Protein AF-A0A965F1N7-F1 (afdb_monomer)

Sequence (121 aa):
MATVATETVSAESQTEEAAPAVEAPTARLIAAVRRRSEPRAPLPPDDSAPDGDELRRRREIVAVSQRDLAAASGLSRGLVAEVERGRRRHVLTRARIAETLDSLAAKKGVSLAIEAPAVAV

pLDDT: mean 78.73, std 20.83, range [39.66, 98.56]

Secondary structure (DSSP, 8-state):
-----------------PPP-----------------PPPPPPPPGGGS--HHHHHHHHHHTT--HHHHHHHHT--HHHHHHHHTTS---HHHHHHHHHHHHHHHHHHT-----PPP----

Mean predicted aligned error: 15.47 Å

Structure (mmCIF, N/CA/C/O backbone):
data_AF-A0A965F1N7-F1
#
_entry.id   AF-A0A965F1N7-F1
#
loop_
_atom_site.group_PDB
_atom_site.id
_atom_site.type_symbol
_atom_site.label_atom_id
_atom_site.label_alt_id
_atom_site.label_comp_id
_atom_site.label_asym_id
_atom_site.label_entity_id
_atom_site.label_seq_id
_atom_site.pdbx_PDB_ins_code
_atom_site.Cartn_x
_atom_site.Cartn_y
_atom_site.Cartn_z
_atom_site.occupancy
_atom_site.B_iso_or_equiv
_atom_site.auth_seq_id
_atom_site.auth_comp_id
_atom_site.auth_asym_id
_atom_site.auth_atom_id
_atom_site.pdbx_PDB_model_num
ATOM 1 N N . MET A 1 1 ? -19.431 83.068 79.912 1.00 40.38 1 MET A N 1
ATOM 2 C CA . MET A 1 1 ? -18.668 82.498 81.045 1.00 40.38 1 MET A CA 1
ATOM 3 C C . MET A 1 1 ? -18.920 80.998 81.092 1.00 40.38 1 MET A C 1
ATOM 5 O O . MET A 1 1 ? -20.040 80.613 80.790 1.00 40.38 1 MET A O 1
ATOM 9 N N . ALA A 1 2 ? -17.891 80.240 81.496 1.00 44.47 2 ALA A N 1
ATOM 10 C CA . ALA A 1 2 ? -17.777 78.778 81.666 1.00 44.47 2 ALA A CA 1
ATOM 11 C C . ALA A 1 2 ? -17.612 77.967 80.356 1.00 44.47 2 ALA A C 1
ATOM 13 O O . ALA A 1 2 ? -18.538 77.935 79.559 1.00 44.47 2 ALA A O 1
ATOM 14 N N . THR A 1 3 ? -16.417 77.520 79.926 1.00 42.56 3 THR A N 1
ATOM 15 C CA . THR A 1 3 ? -15.405 76.545 80.445 1.00 42.56 3 THR A CA 1
ATOM 16 C C . THR A 1 3 ? -15.811 75.072 80.361 1.00 42.56 3 THR A C 1
ATOM 18 O O . THR A 1 3 ? -16.985 74.774 80.544 1.00 42.56 3 THR A O 1
ATOM 21 N N . VAL A 1 4 ? -14.777 74.212 80.203 1.00 49.22 4 VAL A N 1
ATOM 22 C CA . VAL A 1 4 ? -14.704 72.722 80.139 1.00 49.22 4 VAL A CA 1
ATOM 23 C C . VAL A 1 4 ? -14.544 72.247 78.668 1.00 49.22 4 VAL A C 1
ATOM 25 O O . VAL A 1 4 ? -15.508 72.316 77.921 1.00 49.22 4 VAL A O 1
ATOM 28 N N . ALA A 1 5 ? -13.366 71.953 78.070 1.00 44.19 5 ALA A N 1
ATOM 29 C CA . ALA A 1 5 ? -12.193 71.112 78.429 1.00 44.19 5 ALA A CA 1
ATOM 30 C C . ALA A 1 5 ? -12.641 69.698 78.833 1.00 44.19 5 ALA A C 1
ATOM 32 O O . ALA A 1 5 ? -13.318 69.583 79.832 1.00 44.19 5 ALA A O 1
ATOM 33 N N . THR A 1 6 ? -12.402 68.580 78.158 1.00 44.19 6 THR A N 1
ATOM 34 C CA . THR A 1 6 ? -11.287 67.995 77.390 1.00 44.19 6 THR A CA 1
ATOM 35 C C . THR A 1 6 ? -11.924 66.876 76.520 1.00 44.19 6 THR A C 1
ATOM 37 O O . THR A 1 6 ? -13.089 66.555 76.718 1.00 44.19 6 THR A O 1
ATOM 40 N N . GLU A 1 7 ? -11.316 66.268 75.502 1.00 43.72 7 GLU A N 1
ATOM 41 C CA . GLU A 1 7 ? -10.197 65.326 75.597 1.00 43.72 7 GLU A CA 1
ATOM 42 C C . GLU A 1 7 ? -9.909 64.739 74.190 1.00 43.72 7 GLU A C 1
ATOM 44 O O . GLU A 1 7 ? -10.832 64.613 73.390 1.00 43.72 7 GLU A O 1
ATOM 49 N N . THR A 1 8 ? -8.623 64.450 73.938 1.00 48.03 8 THR A N 1
ATOM 50 C CA . THR A 1 8 ? -8.032 63.269 73.249 1.00 48.03 8 THR A CA 1
ATOM 51 C C . THR A 1 8 ? -8.677 62.769 71.936 1.00 48.03 8 THR A C 1
ATOM 53 O O . THR A 1 8 ? -9.863 62.508 71.834 1.00 48.03 8 THR A O 1
ATOM 56 N N . VAL A 1 9 ? -7.932 62.572 70.843 1.00 48.53 9 VAL A N 1
ATOM 57 C CA . VAL A 1 9 ? -6.995 61.450 70.645 1.00 48.53 9 VAL A CA 1
ATOM 58 C C . VAL A 1 9 ? -6.143 61.689 69.382 1.00 48.53 9 VAL A C 1
ATOM 60 O O . VAL A 1 9 ? -6.623 62.206 68.375 1.00 48.53 9 VAL A O 1
ATOM 63 N N . SER A 1 10 ? -4.876 61.275 69.462 1.00 47.59 10 SER A N 1
ATOM 64 C CA . SER A 1 10 ? -3.916 61.085 68.371 1.00 47.59 10 SER A CA 1
ATOM 65 C C . SER A 1 10 ? -4.453 60.250 67.203 1.00 47.59 10 SER A C 1
ATOM 67 O O . SER A 1 10 ? -4.931 59.146 67.423 1.00 47.59 10 SER A O 1
ATOM 69 N N . ALA A 1 11 ? -4.241 60.704 65.969 1.00 49.19 11 ALA A N 1
ATOM 70 C CA . ALA A 1 11 ? -4.160 59.838 64.789 1.00 49.19 11 ALA A CA 1
ATOM 71 C C . ALA A 1 11 ? -3.354 60.588 63.711 1.00 49.19 11 ALA A C 1
ATOM 73 O O . ALA A 1 11 ? -3.766 61.642 63.243 1.00 49.19 11 ALA A O 1
ATOM 74 N N . GLU A 1 12 ? -2.066 60.291 63.563 1.00 43.94 12 GLU A N 1
ATOM 75 C CA . GLU A 1 12 ? -1.517 59.277 62.647 1.00 43.94 12 GLU A CA 1
ATOM 76 C C . GLU A 1 12 ? -1.074 59.898 61.310 1.00 43.94 12 GLU A C 1
ATOM 78 O O . GLU A 1 12 ? -1.851 60.232 60.421 1.00 43.94 12 GLU A O 1
ATOM 83 N N . SER A 1 13 ? 0.246 60.086 61.252 1.00 43.59 13 SER A N 1
ATOM 84 C CA . SER A 1 13 ? 1.133 59.891 60.105 1.00 43.59 13 SER A CA 1
ATOM 85 C C . SE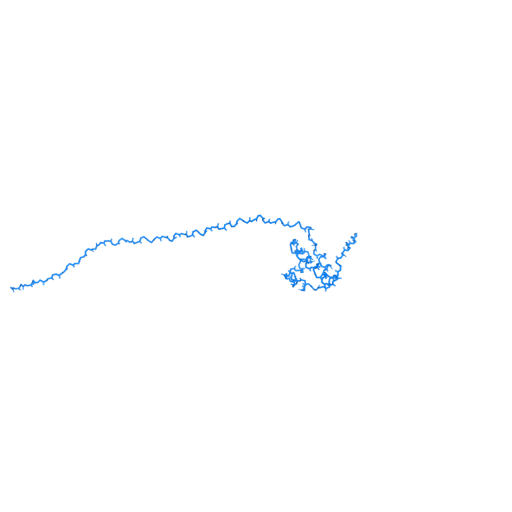R A 1 13 ? 0.475 59.361 58.829 1.00 43.59 13 SER A C 1
ATOM 87 O O . SER A 1 13 ? 0.193 58.172 58.714 1.00 43.59 13 SER A O 1
ATOM 89 N N . GLN A 1 14 ? 0.374 60.224 57.819 1.00 47.62 14 GLN A N 1
ATOM 90 C CA . GLN A 1 14 ? 0.306 59.790 56.428 1.00 47.62 14 GLN A CA 1
ATOM 91 C C . GLN A 1 14 ? 1.740 59.660 55.922 1.00 47.62 14 GLN A C 1
ATOM 93 O O . GLN A 1 14 ? 2.368 60.622 55.484 1.00 47.62 14 GLN A O 1
ATOM 98 N N . THR A 1 15 ? 2.288 58.460 56.087 1.00 50.88 15 THR A N 1
ATOM 99 C CA . THR A 1 15 ? 3.449 58.013 55.327 1.00 50.88 15 THR A CA 1
ATOM 100 C C . THR A 1 15 ? 2.962 57.741 53.913 1.00 50.88 15 THR A C 1
ATOM 102 O O . THR A 1 15 ? 2.053 56.942 53.711 1.00 50.88 15 THR A O 1
ATOM 105 N N . GLU A 1 16 ? 3.538 58.462 52.961 1.00 49.94 16 GLU A N 1
ATOM 106 C CA . GLU A 1 16 ? 3.309 58.316 51.531 1.00 49.94 16 GLU A CA 1
ATOM 107 C C . GLU A 1 16 ? 3.556 56.855 51.122 1.00 49.94 16 GLU A C 1
ATOM 109 O O . GLU A 1 16 ? 4.684 56.358 51.128 1.00 49.94 16 GLU A O 1
ATOM 114 N N . GLU A 1 17 ? 2.457 56.147 50.868 1.00 50.97 17 GLU A N 1
ATOM 115 C CA . GLU A 1 17 ? 2.409 54.750 50.460 1.00 50.97 17 GLU A CA 1
ATOM 116 C C . GLU A 1 17 ? 3.000 54.637 49.053 1.00 50.97 17 GLU A C 1
ATOM 118 O O . GLU A 1 17 ? 2.368 54.943 48.040 1.00 50.97 17 GLU A O 1
ATOM 123 N N . ALA A 1 18 ? 4.275 54.253 49.014 1.00 52.69 18 ALA A N 1
ATOM 124 C CA . ALA A 1 18 ? 5.005 53.933 47.805 1.00 52.69 18 ALA A CA 1
ATOM 125 C C . ALA A 1 18 ? 4.241 52.877 46.992 1.00 52.69 18 ALA A C 1
ATOM 127 O O . ALA A 1 18 ? 4.016 51.756 47.448 1.00 52.69 18 ALA A O 1
ATOM 128 N N . ALA A 1 19 ? 3.873 53.247 45.767 1.00 60.25 19 ALA A N 1
ATOM 129 C CA . ALA A 1 19 ? 3.290 52.353 44.780 1.00 60.25 19 ALA A CA 1
ATOM 130 C C . ALA A 1 19 ? 4.125 51.063 44.648 1.00 60.25 19 ALA A C 1
ATOM 132 O O . ALA A 1 19 ? 5.333 51.155 44.396 1.00 60.25 19 ALA A O 1
ATOM 133 N N . PRO A 1 20 ? 3.536 49.856 44.755 1.00 58.59 20 PRO A N 1
ATOM 134 C CA . PRO A 1 20 ? 4.275 48.654 44.428 1.00 58.59 20 PRO A CA 1
ATOM 135 C C . PRO A 1 20 ? 4.474 48.616 42.913 1.00 58.59 20 PRO A C 1
ATOM 137 O O . PRO A 1 20 ? 3.522 48.552 42.131 1.00 58.59 20 PRO A O 1
ATOM 140 N N . ALA A 1 21 ? 5.740 48.672 42.504 1.00 59.66 21 ALA A N 1
ATOM 141 C CA . ALA A 1 21 ? 6.161 48.329 41.161 1.00 59.66 21 ALA A CA 1
ATOM 142 C C . ALA A 1 21 ? 5.597 46.943 40.827 1.00 59.66 21 ALA A C 1
ATOM 144 O O . ALA A 1 21 ? 5.944 45.946 41.458 1.00 59.66 21 ALA A O 1
ATOM 145 N N . VAL A 1 22 ? 4.693 46.890 39.852 1.00 62.94 22 VAL A N 1
ATOM 146 C CA . VAL A 1 22 ? 4.207 45.635 39.290 1.00 62.94 22 VAL A CA 1
ATOM 147 C C . VAL A 1 22 ? 5.397 44.995 38.580 1.00 62.94 22 VAL A C 1
ATOM 149 O O . VAL A 1 22 ? 5.728 45.359 37.451 1.00 62.94 22 VAL A O 1
ATOM 152 N N . GLU A 1 23 ? 6.096 44.096 39.274 1.00 58.66 23 GLU A N 1
ATOM 153 C CA . GLU A 1 23 ? 7.165 43.297 38.688 1.00 58.66 23 GLU A CA 1
ATOM 154 C C . GLU A 1 23 ? 6.589 42.508 37.509 1.00 58.66 23 GLU A C 1
ATOM 156 O O . GLU A 1 23 ? 5.673 41.693 37.650 1.00 58.66 23 GLU A O 1
ATOM 161 N N . ALA A 1 24 ? 7.107 42.794 36.315 1.00 63.75 24 ALA A N 1
ATOM 162 C CA . ALA A 1 24 ? 6.736 42.091 35.102 1.00 63.75 24 ALA A CA 1
ATOM 163 C C . ALA A 1 24 ? 6.962 40.578 35.287 1.00 63.75 24 ALA A C 1
ATOM 165 O O . ALA A 1 24 ? 7.998 40.184 35.832 1.00 63.75 24 ALA A O 1
ATOM 166 N N . PRO A 1 25 ? 6.047 39.710 34.813 1.00 62.47 25 PRO A N 1
ATOM 167 C CA . PRO A 1 25 ? 6.238 38.273 34.910 1.00 62.47 25 PRO A CA 1
ATOM 168 C C . PRO A 1 25 ? 7.494 37.899 34.123 1.00 62.47 25 PRO A C 1
ATOM 170 O O . PRO A 1 25 ? 7.528 37.968 32.893 1.00 62.47 25 PRO A O 1
ATOM 173 N N . THR A 1 26 ? 8.546 37.524 34.848 1.00 66.56 26 THR A N 1
ATOM 174 C CA . THR A 1 26 ? 9.788 37.013 34.277 1.00 66.56 26 THR A CA 1
ATOM 175 C C . THR A 1 26 ? 9.434 35.807 33.423 1.00 66.56 26 THR A C 1
ATOM 177 O O . THR A 1 26 ? 8.941 34.789 33.914 1.00 66.56 26 THR A O 1
ATOM 180 N N . ALA A 1 27 ? 9.623 35.951 32.110 1.00 64.62 27 ALA A N 1
ATOM 181 C CA . ALA A 1 27 ? 9.363 34.899 31.148 1.00 64.62 27 ALA A CA 1
ATOM 182 C C . ALA A 1 27 ? 10.090 33.629 31.604 1.00 64.62 27 ALA A C 1
ATOM 184 O O . ALA A 1 27 ? 11.321 33.565 31.601 1.00 64.62 27 ALA A O 1
ATOM 185 N N . ARG A 1 28 ? 9.326 32.613 32.020 1.00 64.25 28 ARG A N 1
ATOM 186 C CA . ARG A 1 28 ? 9.868 31.281 32.278 1.00 64.25 28 ARG A CA 1
ATOM 187 C C . ARG A 1 28 ? 10.403 30.764 30.951 1.00 64.25 28 ARG A C 1
ATOM 189 O O . ARG A 1 28 ? 9.639 30.305 30.105 1.00 64.25 28 ARG A O 1
ATOM 196 N N . LEU A 1 29 ? 11.716 30.860 30.765 1.00 63.38 29 LEU A N 1
ATOM 197 C CA . LEU A 1 29 ? 12.423 30.159 29.706 1.00 63.38 29 LEU A CA 1
ATOM 198 C C . LEU A 1 29 ? 12.171 28.668 29.923 1.00 63.38 29 LEU A C 1
ATOM 200 O O . LEU A 1 29 ? 12.777 28.035 30.786 1.00 63.38 29 LEU A O 1
ATOM 204 N N . ILE A 1 30 ? 11.240 28.107 29.152 1.00 66.12 30 ILE A N 1
ATOM 205 C CA . ILE A 1 30 ? 11.138 26.663 28.995 1.00 66.12 30 ILE A CA 1
ATOM 206 C C . ILE A 1 30 ? 12.463 26.285 28.347 1.00 66.12 30 ILE A C 1
ATOM 208 O O . ILE A 1 30 ? 12.683 26.603 27.177 1.00 66.12 30 ILE A O 1
ATOM 212 N N . ALA A 1 31 ? 13.388 25.724 29.131 1.00 63.88 31 ALA A N 1
ATOM 213 C CA . ALA A 1 31 ? 14.669 25.268 28.625 1.00 63.88 31 ALA A CA 1
ATOM 214 C C . ALA A 1 31 ? 14.370 24.406 27.401 1.00 63.88 31 ALA A C 1
ATOM 216 O O . ALA A 1 31 ? 13.720 23.365 27.517 1.00 63.88 31 ALA A O 1
ATOM 217 N N . ALA A 1 32 ? 14.747 24.896 26.218 1.00 65.00 32 ALA A N 1
ATOM 218 C CA . ALA A 1 32 ? 14.530 24.171 24.988 1.00 65.00 32 ALA A CA 1
ATOM 219 C C . ALA A 1 32 ? 15.362 22.901 25.110 1.00 65.00 32 ALA A C 1
ATOM 221 O O . ALA A 1 32 ? 16.567 22.914 24.855 1.00 65.00 32 ALA A O 1
ATOM 222 N N . VAL A 1 33 ? 14.722 21.808 25.526 1.00 63.53 33 VAL A N 1
ATOM 223 C CA . VAL A 1 33 ? 15.246 20.461 25.371 1.00 63.53 33 VAL A CA 1
ATOM 224 C C . VAL A 1 33 ? 15.290 20.248 23.865 1.00 63.53 33 VAL A C 1
ATOM 226 O O . VAL A 1 33 ? 14.409 19.639 23.263 1.00 63.53 33 VAL A O 1
ATOM 229 N N . ARG A 1 34 ? 16.322 20.804 23.224 1.00 65.44 34 ARG A N 1
ATOM 230 C CA . ARG A 1 34 ? 16.799 20.344 21.936 1.00 65.44 34 ARG A CA 1
ATOM 231 C C . ARG A 1 34 ? 17.307 18.946 22.236 1.00 65.44 34 ARG A C 1
ATOM 233 O O . ARG A 1 34 ? 18.495 18.763 22.489 1.00 65.44 34 ARG A O 1
ATOM 240 N N . ARG A 1 35 ? 16.393 17.963 22.290 1.00 64.94 35 ARG A N 1
ATOM 241 C CA . ARG A 1 35 ? 16.781 16.566 22.116 1.00 64.94 35 ARG A CA 1
ATOM 242 C C . ARG A 1 35 ? 17.667 16.619 20.889 1.00 64.94 35 ARG A C 1
ATOM 244 O O . ARG A 1 35 ? 17.218 17.091 19.846 1.00 64.94 35 ARG A O 1
ATOM 251 N N . ARG A 1 36 ? 18.945 16.292 21.053 1.00 60.28 36 ARG A N 1
ATOM 252 C CA . ARG A 1 36 ? 19.834 16.100 19.921 1.00 60.28 36 ARG A CA 1
ATOM 253 C C . ARG A 1 36 ? 19.134 15.026 19.105 1.00 60.28 36 ARG A C 1
ATOM 255 O O . ARG A 1 36 ? 19.113 13.875 19.526 1.00 60.28 36 ARG A O 1
ATOM 262 N N . SER A 1 37 ? 18.434 15.431 18.050 1.00 63.38 37 SER A N 1
ATOM 263 C CA . SER A 1 37 ? 17.873 14.501 17.093 1.00 63.38 37 SER A CA 1
ATOM 264 C C . SER A 1 37 ? 19.077 13.704 16.641 1.00 63.38 37 SER A C 1
ATOM 266 O O . SER A 1 37 ? 20.013 14.292 16.092 1.00 63.38 37 SER A O 1
ATOM 268 N N . GLU A 1 38 ? 19.126 12.413 16.950 1.00 65.44 38 GLU A N 1
ATOM 269 C CA . GLU A 1 38 ? 20.072 11.553 16.256 1.00 65.44 38 GLU A CA 1
ATOM 270 C C . GLU A 1 38 ? 19.948 11.854 14.756 1.00 65.44 38 GLU A C 1
ATOM 272 O O . GLU A 1 38 ? 18.832 12.142 14.289 1.00 65.44 38 GLU A O 1
ATOM 277 N N . PRO A 1 39 ? 21.063 11.893 14.008 1.00 74.06 39 PRO A N 1
ATOM 278 C CA . PRO A 1 39 ? 20.989 12.129 12.578 1.00 74.06 39 PRO A CA 1
ATOM 279 C C . PRO A 1 39 ? 20.009 11.111 12.000 1.00 74.06 39 PRO A C 1
ATOM 281 O O . PRO A 1 39 ? 20.200 9.904 12.142 1.00 74.06 39 PRO A O 1
ATOM 284 N N . ARG A 1 40 ? 18.907 11.612 11.428 1.00 72.69 40 ARG A N 1
ATOM 285 C CA . ARG A 1 40 ? 17.861 10.772 10.848 1.00 72.69 40 ARG A CA 1
ATOM 286 C C . ARG A 1 40 ? 18.547 9.816 9.884 1.00 72.69 40 ARG A C 1
ATOM 288 O O . ARG A 1 40 ? 19.253 10.284 8.991 1.00 72.69 40 ARG A O 1
ATOM 295 N N . ALA A 1 41 ? 18.355 8.513 10.092 1.00 76.94 41 ALA A N 1
ATOM 296 C CA . ALA A 1 41 ? 18.930 7.506 9.215 1.00 76.94 41 ALA A CA 1
ATOM 297 C C . ALA A 1 41 ? 18.649 7.889 7.748 1.00 76.94 41 ALA A C 1
ATOM 299 O O . ALA A 1 41 ? 17.528 8.334 7.453 1.00 76.94 41 ALA A O 1
ATOM 300 N N . PRO A 1 42 ? 19.644 7.771 6.850 1.00 81.69 42 PRO A N 1
ATOM 301 C CA . PRO A 1 42 ? 19.447 8.058 5.439 1.00 81.69 42 PRO A CA 1
ATOM 302 C C . PRO A 1 42 ? 18.250 7.269 4.913 1.00 81.69 42 PRO A C 1
ATOM 304 O O . PRO A 1 42 ? 18.066 6.100 5.258 1.00 81.69 42 PRO A O 1
ATOM 307 N N . LEU A 1 43 ? 17.416 7.915 4.098 1.00 79.25 43 LEU A N 1
ATOM 308 C CA . LEU A 1 43 ? 16.359 7.194 3.402 1.00 79.25 43 LEU A CA 1
ATOM 309 C C . LEU A 1 43 ? 17.008 6.155 2.473 1.00 79.25 43 LEU A C 1
ATOM 311 O O . LEU A 1 43 ? 18.063 6.441 1.898 1.00 79.25 43 LEU A O 1
ATOM 315 N N . PRO A 1 44 ? 16.404 4.965 2.322 1.00 80.88 44 PRO A N 1
ATOM 316 C CA . PRO A 1 44 ? 16.878 4.009 1.335 1.00 80.88 44 PRO A CA 1
ATOM 317 C C . PRO A 1 44 ? 16.822 4.646 -0.062 1.00 80.88 44 PRO A C 1
ATOM 319 O O . PRO A 1 44 ? 15.956 5.495 -0.301 1.00 80.88 44 PRO A O 1
ATOM 322 N N . PRO A 1 45 ? 17.718 4.258 -0.986 1.00 83.62 45 PRO A N 1
ATOM 323 C CA . PRO A 1 45 ? 17.669 4.764 -2.351 1.00 83.62 45 PRO A CA 1
ATOM 324 C C . PRO A 1 45 ? 16.325 4.428 -3.000 1.00 83.62 45 PRO A C 1
ATOM 326 O O . PRO A 1 45 ? 15.729 3.394 -2.689 1.00 83.62 45 PRO A O 1
ATOM 329 N N . ASP A 1 46 ? 15.848 5.280 -3.908 1.00 79.25 46 ASP A N 1
ATOM 330 C CA . ASP A 1 46 ? 14.520 5.140 -4.522 1.00 79.25 46 ASP A CA 1
ATOM 331 C C . ASP A 1 46 ? 14.309 3.789 -5.229 1.00 79.25 46 ASP A C 1
ATOM 333 O O . ASP A 1 46 ? 13.183 3.282 -5.257 1.00 79.25 46 ASP A O 1
ATOM 337 N N . ASP A 1 47 ? 15.382 3.167 -5.712 1.00 82.38 47 ASP A N 1
ATOM 338 C CA . ASP A 1 47 ? 15.361 1.877 -6.412 1.00 82.38 47 ASP A CA 1
ATOM 339 C C . ASP A 1 47 ? 15.301 0.667 -5.460 1.00 82.38 47 ASP A C 1
ATOM 341 O O . ASP A 1 47 ? 15.161 -0.471 -5.896 1.00 82.38 47 ASP A O 1
ATOM 345 N N . SER A 1 48 ? 15.368 0.893 -4.143 1.00 87.06 48 SER A N 1
ATOM 346 C CA . SER A 1 48 ? 15.298 -0.181 -3.132 1.00 87.06 48 SER A CA 1
ATOM 347 C C . SER A 1 48 ? 13.916 -0.815 -3.024 1.00 87.06 48 SER A C 1
ATOM 349 O O . SER A 1 48 ? 13.764 -1.874 -2.419 1.00 87.06 48 SER A O 1
ATOM 351 N N . ALA A 1 49 ? 12.890 -0.127 -3.522 1.00 90.69 49 ALA A N 1
ATOM 352 C CA . ALA A 1 49 ? 11.516 -0.587 -3.473 1.00 90.69 49 ALA A CA 1
ATOM 353 C C . ALA A 1 49 ? 11.002 -0.841 -4.896 1.00 90.69 49 ALA A C 1
ATOM 355 O O . ALA A 1 49 ? 11.288 -0.028 -5.782 1.00 90.69 49 ALA A O 1
ATOM 356 N N . PRO A 1 50 ? 10.179 -1.885 -5.107 1.00 94.00 50 PRO A N 1
ATOM 357 C CA . PRO A 1 50 ? 9.532 -2.123 -6.393 1.00 94.00 50 PRO A CA 1
ATOM 358 C C . PRO A 1 50 ? 8.716 -0.907 -6.843 1.00 94.00 50 PRO A C 1
ATOM 360 O O . PRO A 1 50 ? 8.262 -0.096 -6.022 1.00 94.00 50 PRO A O 1
ATOM 363 N N . ASP A 1 51 ? 8.530 -0.753 -8.148 1.00 95.62 51 ASP A N 1
ATOM 364 C CA . ASP A 1 51 ? 7.664 0.289 -8.690 1.00 95.62 51 ASP A CA 1
ATOM 365 C C . ASP A 1 51 ? 6.170 -0.034 -8.486 1.00 95.62 51 ASP A C 1
ATOM 367 O O . ASP A 1 51 ? 5.782 -1.093 -7.989 1.00 95.62 51 ASP A O 1
ATOM 371 N N . GLY A 1 52 ? 5.304 0.924 -8.823 1.00 96.69 52 GLY A N 1
ATOM 372 C CA . GLY A 1 52 ? 3.859 0.768 -8.647 1.00 96.69 52 GLY A CA 1
ATOM 373 C C . GLY A 1 52 ? 3.263 -0.390 -9.450 1.00 96.69 52 GLY A C 1
ATOM 374 O O . GLY A 1 52 ? 2.406 -1.114 -8.935 1.00 96.69 52 GLY A O 1
ATOM 375 N N . ASP A 1 53 ? 3.735 -0.586 -10.681 1.00 97.00 53 ASP A N 1
ATOM 376 C CA . ASP A 1 53 ? 3.217 -1.612 -11.585 1.00 97.00 53 ASP A CA 1
ATOM 377 C C . ASP A 1 53 ? 3.600 -3.013 -11.105 1.00 97.00 53 ASP A C 1
ATOM 379 O O . ASP A 1 53 ? 2.781 -3.935 -11.128 1.00 97.00 53 ASP A O 1
ATOM 383 N N . GLU A 1 54 ? 4.820 -3.181 -10.602 1.00 96.25 54 GLU A N 1
ATOM 384 C CA . GLU A 1 54 ? 5.263 -4.427 -10.000 1.00 96.25 54 GLU A CA 1
ATOM 385 C C . GLU A 1 54 ? 4.492 -4.746 -8.717 1.00 96.25 54 GLU A C 1
ATOM 387 O O . GLU A 1 54 ? 4.018 -5.873 -8.556 1.00 96.25 54 GLU A O 1
ATOM 392 N N . LEU A 1 55 ? 4.285 -3.763 -7.832 1.00 97.31 55 LEU A N 1
ATOM 393 C CA . LEU A 1 55 ? 3.469 -3.952 -6.625 1.00 97.31 55 LEU A CA 1
ATOM 394 C C . LEU A 1 55 ? 2.040 -4.385 -6.969 1.00 97.31 55 LEU A C 1
ATOM 396 O O . LEU A 1 55 ? 1.487 -5.272 -6.313 1.00 97.31 55 LEU A O 1
ATOM 400 N N . ARG A 1 56 ? 1.457 -3.810 -8.028 1.00 98.12 56 ARG A N 1
ATOM 401 C CA . ARG A 1 56 ? 0.144 -4.220 -8.532 1.00 98.12 56 ARG A CA 1
ATOM 402 C C . ARG A 1 56 ? 0.154 -5.674 -9.010 1.00 98.12 56 ARG A C 1
ATOM 404 O O . ARG A 1 56 ? -0.733 -6.430 -8.613 1.00 98.12 56 ARG A O 1
ATOM 411 N N . ARG A 1 57 ? 1.149 -6.082 -9.808 1.00 97.19 57 ARG A N 1
ATOM 412 C CA . ARG A 1 57 ? 1.290 -7.476 -10.276 1.00 97.19 57 ARG A CA 1
ATOM 413 C 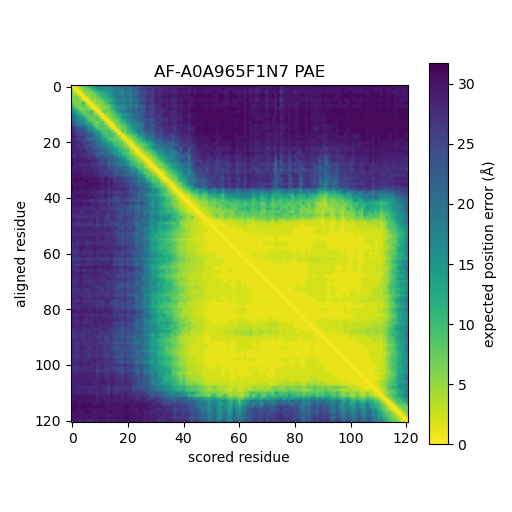C . ARG A 1 57 ? 1.419 -8.451 -9.105 1.00 97.19 57 ARG A C 1
ATOM 415 O O . ARG A 1 57 ? 0.679 -9.429 -9.046 1.00 97.19 57 ARG A O 1
ATOM 422 N N . ARG A 1 58 ? 2.281 -8.152 -8.125 1.00 97.12 58 ARG A N 1
ATOM 423 C CA . ARG A 1 58 ? 2.418 -8.950 -6.889 1.00 97.12 58 ARG A CA 1
ATOM 424 C C . ARG A 1 58 ? 1.083 -9.085 -6.157 1.00 97.12 58 ARG A C 1
ATOM 426 O O . ARG A 1 58 ? 0.706 -10.185 -5.765 1.00 97.12 58 ARG A O 1
ATOM 433 N N . ARG A 1 59 ? 0.333 -7.987 -6.003 1.00 97.69 59 ARG A N 1
ATOM 434 C CA . ARG A 1 59 ? -0.997 -8.003 -5.369 1.00 97.69 59 ARG A CA 1
ATOM 435 C C . ARG A 1 59 ? -1.972 -8.927 -6.099 1.00 97.69 59 ARG A C 1
ATOM 437 O O . ARG A 1 59 ? -2.723 -9.656 -5.449 1.00 97.69 59 ARG A O 1
ATOM 444 N N . GLU A 1 60 ? -1.983 -8.867 -7.426 1.00 97.00 60 GLU A N 1
ATOM 445 C CA . GLU A 1 60 ? -2.848 -9.691 -8.271 1.00 97.00 60 GLU A CA 1
ATOM 446 C C . GLU A 1 60 ? -2.482 -11.180 -8.159 1.00 97.00 60 GLU A C 1
ATOM 448 O O . GLU A 1 60 ? -3.382 -11.993 -7.961 1.00 97.00 60 GLU A O 1
ATOM 453 N N . ILE A 1 61 ? -1.188 -11.523 -8.132 1.00 96.38 61 ILE A N 1
ATOM 454 C CA . ILE A 1 61 ? -0.692 -12.892 -7.882 1.00 96.38 61 ILE A CA 1
ATOM 455 C C . ILE A 1 61 ? -1.126 -13.406 -6.499 1.00 96.38 61 ILE A C 1
ATOM 457 O O . ILE A 1 61 ? -1.597 -14.532 -6.365 1.00 96.38 61 ILE A O 1
ATOM 461 N N . VAL A 1 62 ? -1.026 -12.569 -5.461 1.00 96.56 62 VAL A N 1
ATOM 462 C CA . VAL A 1 62 ? -1.456 -12.912 -4.088 1.00 96.56 62 VAL A CA 1
ATOM 463 C C . VAL A 1 62 ? -2.989 -12.955 -3.960 1.00 96.56 62 VAL A C 1
ATOM 465 O O . VAL A 1 62 ? -3.523 -13.386 -2.930 1.00 96.56 62 VAL A O 1
ATOM 468 N N . ALA A 1 63 ? -3.717 -12.527 -4.997 1.00 97.31 63 ALA A N 1
ATOM 469 C CA . ALA A 1 63 ? -5.173 -12.486 -5.056 1.00 97.31 63 ALA A CA 1
ATOM 470 C C . ALA A 1 63 ? -5.788 -11.775 -3.835 1.00 97.31 63 ALA A C 1
ATOM 472 O O . ALA A 1 63 ? -6.608 -12.334 -3.102 1.00 97.31 63 ALA A O 1
ATOM 473 N N . VAL A 1 64 ? -5.340 -10.544 -3.565 1.00 97.75 64 VAL A N 1
ATOM 474 C CA . VAL A 1 64 ? -5.920 -9.668 -2.528 1.00 97.75 64 VAL A CA 1
ATOM 475 C C . VAL A 1 64 ? -6.421 -8.366 -3.137 1.00 97.75 64 VAL A C 1
ATOM 477 O O . VAL A 1 64 ? -5.854 -7.845 -4.102 1.00 97.75 64 VAL A O 1
ATOM 480 N N . SER A 1 65 ? -7.498 -7.810 -2.585 1.00 98.38 65 SER A N 1
ATOM 481 C CA . SER A 1 65 ? -7.998 -6.517 -3.051 1.00 98.38 65 SER A CA 1
ATOM 482 C C . SER A 1 65 ? -7.093 -5.375 -2.571 1.00 98.38 65 SER A C 1
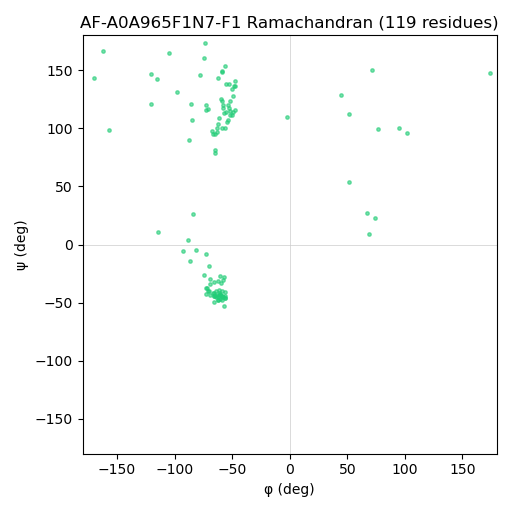ATOM 484 O O . SER A 1 65 ? -6.367 -5.502 -1.584 1.00 98.38 65 SER A O 1
ATOM 486 N N . GLN A 1 66 ? -7.165 -4.209 -3.224 1.00 98.56 66 GLN A N 1
ATOM 487 C CA . GLN A 1 66 ? -6.496 -2.996 -2.724 1.00 98.56 66 GLN A CA 1
ATOM 488 C C . GLN A 1 66 ? -6.959 -2.623 -1.307 1.00 98.56 66 GLN A C 1
ATOM 490 O O . GLN A 1 66 ? -6.198 -2.030 -0.550 1.00 98.56 66 GLN A O 1
ATOM 495 N N . ARG A 1 67 ? -8.214 -2.938 -0.954 1.00 98.50 67 ARG A N 1
ATOM 496 C CA . ARG A 1 67 ? -8.778 -2.658 0.370 1.00 98.50 67 ARG A CA 1
ATOM 497 C C . ARG A 1 67 ? -8.136 -3.543 1.437 1.00 98.50 67 ARG A C 1
ATOM 499 O O . ARG A 1 67 ? -7.775 -3.028 2.488 1.00 98.50 67 ARG A O 1
ATOM 506 N N . ASP A 1 68 ? -7.952 -4.827 1.148 1.00 98.25 68 ASP A N 1
ATOM 507 C CA . ASP A 1 68 ? -7.352 -5.774 2.095 1.00 98.25 68 ASP A CA 1
ATOM 508 C C . ASP A 1 68 ? -5.859 -5.499 2.272 1.00 98.25 68 ASP A C 1
ATOM 510 O O . ASP A 1 68 ? -5.357 -5.493 3.393 1.00 98.25 68 ASP A O 1
ATOM 514 N N . LEU A 1 69 ? -5.160 -5.178 1.179 1.00 98.56 69 LEU A N 1
ATOM 515 C CA . LEU A 1 69 ? -3.764 -4.748 1.230 1.00 98.56 69 LEU A CA 1
ATOM 516 C C . LEU A 1 69 ? -3.597 -3.459 2.044 1.00 98.56 69 LEU A C 1
ATOM 518 O O . LEU A 1 69 ? -2.689 -3.350 2.867 1.00 98.56 69 LEU A O 1
ATOM 522 N N . ALA A 1 70 ? -4.485 -2.484 1.843 1.00 98.50 70 ALA A N 1
ATOM 523 C CA . ALA A 1 70 ? -4.501 -1.248 2.618 1.00 98.50 70 ALA A CA 1
ATOM 524 C C . ALA A 1 70 ? -4.714 -1.528 4.116 1.00 98.50 70 ALA A C 1
ATOM 526 O O . ALA A 1 70 ? -3.940 -1.050 4.944 1.00 98.50 70 ALA A O 1
ATOM 527 N N . ALA A 1 71 ? -5.694 -2.371 4.454 1.00 98.44 71 ALA A N 1
ATOM 528 C CA . ALA A 1 71 ? -5.956 -2.776 5.832 1.00 98.44 71 ALA A CA 1
ATOM 529 C C . ALA A 1 71 ? -4.750 -3.490 6.469 1.00 98.44 71 ALA A C 1
ATOM 531 O O . ALA A 1 71 ? -4.378 -3.171 7.594 1.00 98.44 71 ALA A O 1
ATOM 532 N N . ALA A 1 72 ? -4.098 -4.400 5.739 1.00 98.12 72 ALA A N 1
ATOM 533 C CA . ALA A 1 72 ? -2.931 -5.138 6.225 1.00 98.12 72 ALA A CA 1
ATOM 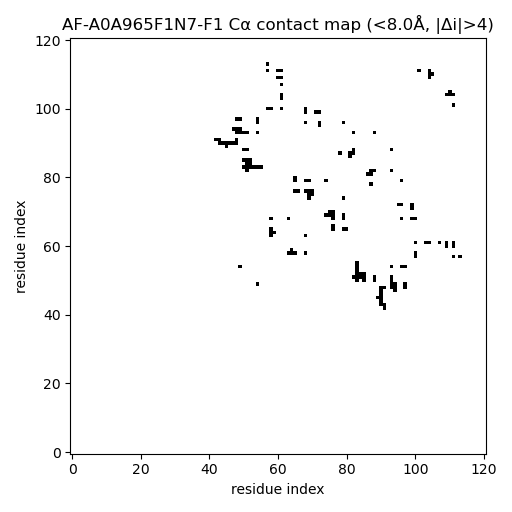534 C C . ALA A 1 72 ? -1.678 -4.257 6.393 1.00 98.12 72 ALA A C 1
ATOM 536 O O . ALA A 1 72 ? -0.881 -4.484 7.300 1.00 98.12 72 ALA A O 1
ATOM 537 N N . SER A 1 73 ? -1.505 -3.248 5.536 1.00 97.69 73 SER A N 1
ATOM 538 C CA . SER A 1 73 ? -0.343 -2.345 5.563 1.00 97.69 73 SER A CA 1
ATOM 539 C C . SER A 1 73 ? -0.511 -1.149 6.506 1.00 97.69 73 SER A C 1
ATOM 541 O O . SER A 1 73 ? 0.479 -0.480 6.816 1.00 97.69 73 SER A O 1
ATOM 543 N N . GLY A 1 74 ? -1.738 -0.880 6.971 1.00 98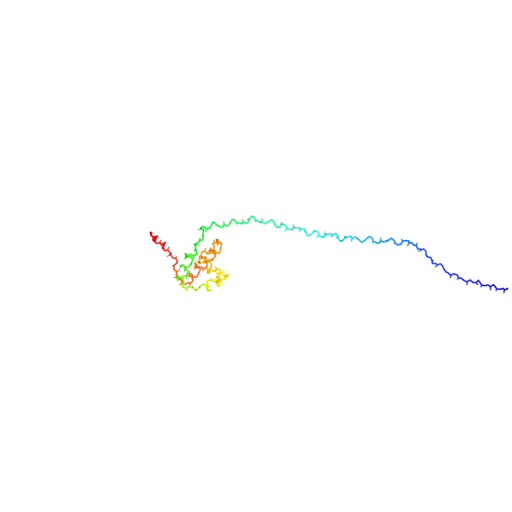.19 74 GLY A N 1
ATOM 544 C CA . GLY A 1 74 ? -2.080 0.321 7.739 1.00 98.19 74 GLY A CA 1
ATOM 545 C C . GLY A 1 74 ? -2.151 1.589 6.880 1.00 98.19 74 GLY A C 1
ATOM 546 O O . GLY A 1 74 ? -1.980 2.694 7.390 1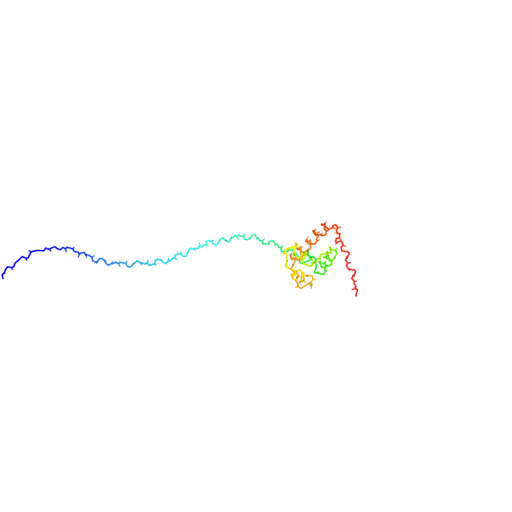.00 98.19 74 GLY A O 1
ATOM 547 N N . LEU A 1 75 ? -2.362 1.441 5.571 1.00 97.94 75 LEU A N 1
ATOM 548 C CA . LEU A 1 75 ? -2.446 2.542 4.613 1.00 97.94 75 LEU A CA 1
ATOM 549 C C . LEU A 1 75 ? -3.897 2.792 4.195 1.00 97.94 75 LEU A C 1
ATOM 551 O O . LEU A 1 75 ? -4.779 1.955 4.374 1.00 97.94 75 LEU A O 1
ATOM 555 N N . SER A 1 76 ? -4.162 3.948 3.585 1.00 98.44 76 SER A N 1
ATOM 556 C CA . SER A 1 76 ? -5.463 4.182 2.959 1.00 98.44 76 SER A CA 1
ATOM 557 C C . SER A 1 76 ? -5.546 3.474 1.604 1.00 98.44 76 SER A C 1
ATOM 559 O O . SER A 1 76 ? -4.575 3.406 0.847 1.00 98.44 76 SER A O 1
ATOM 561 N N . ARG A 1 77 ? -6.739 2.991 1.241 1.00 98.38 77 ARG A N 1
ATOM 562 C CA . ARG A 1 77 ? -6.977 2.363 -0.071 1.00 98.38 77 ARG A CA 1
ATOM 563 C C . ARG A 1 77 ? -6.686 3.315 -1.238 1.00 98.38 77 ARG A C 1
ATOM 565 O O . ARG A 1 77 ? -6.222 2.871 -2.283 1.00 98.38 77 ARG A O 1
ATOM 572 N N . GLY A 1 78 ? -6.933 4.616 -1.059 1.00 98.38 78 GLY A N 1
ATOM 573 C CA . GLY A 1 78 ? -6.584 5.647 -2.041 1.00 98.38 78 GLY A CA 1
ATOM 574 C C . GLY A 1 78 ? -5.074 5.756 -2.253 1.00 98.38 78 GLY A C 1
ATOM 575 O O . GLY A 1 78 ? -4.625 5.737 -3.394 1.00 98.38 78 GLY A O 1
ATOM 576 N N . LEU A 1 79 ? -4.294 5.762 -1.166 1.00 98.31 79 LEU A N 1
ATOM 577 C CA . LEU A 1 79 ? -2.832 5.799 -1.224 1.00 98.31 79 LEU A CA 1
ATOM 578 C C . LEU A 1 79 ? -2.262 4.572 -1.943 1.00 98.31 79 LEU A C 1
ATOM 580 O O . LEU A 1 79 ? -1.428 4.730 -2.829 1.00 98.31 79 LEU A O 1
ATOM 584 N N . VAL A 1 80 ? -2.752 3.369 -1.628 1.00 98.50 80 VAL A N 1
ATOM 585 C CA . VAL A 1 80 ? -2.364 2.142 -2.348 1.00 98.50 80 VAL A CA 1
ATOM 586 C C . VAL A 1 80 ? -2.644 2.286 -3.845 1.00 98.50 80 VAL A C 1
ATOM 588 O O . VAL A 1 80 ? -1.774 2.024 -4.668 1.00 98.50 80 VAL A O 1
ATOM 591 N N . ALA A 1 81 ? -3.826 2.785 -4.212 1.00 98.44 81 ALA A N 1
ATOM 592 C CA . ALA A 1 81 ? -4.204 2.949 -5.609 1.00 98.44 81 ALA A CA 1
ATOM 593 C C . ALA A 1 81 ? -3.405 4.055 -6.337 1.00 98.44 81 ALA A C 1
ATOM 595 O O . ALA A 1 81 ? -3.232 3.989 -7.553 1.00 98.44 81 ALA A O 1
ATOM 596 N N . GLU A 1 82 ? -2.947 5.098 -5.643 1.00 98.50 82 GLU A N 1
ATOM 597 C CA . GLU A 1 82 ? -2.049 6.118 -6.206 1.00 98.50 82 GLU A CA 1
ATOM 598 C C . GLU A 1 82 ? -0.631 5.582 -6.413 1.00 98.50 82 GLU A C 1
ATOM 600 O O . GLU A 1 82 ? 0.003 5.911 -7.418 1.00 98.50 82 GLU A O 1
ATOM 605 N N . VAL A 1 83 ? -0.153 4.747 -5.486 1.00 98.25 83 VAL A N 1
ATOM 606 C CA . VAL A 1 83 ? 1.146 4.075 -5.595 1.00 98.25 83 VAL A CA 1
ATOM 607 C C . VAL A 1 83 ? 1.143 3.083 -6.752 1.00 98.25 83 VAL A C 1
ATOM 609 O O . VAL A 1 83 ? 2.021 3.171 -7.601 1.00 98.25 83 VAL A O 1
ATOM 612 N N . GLU A 1 84 ? 0.131 2.214 -6.851 1.00 98.12 84 GLU A N 1
ATOM 613 C CA . GLU A 1 84 ? 0.016 1.232 -7.944 1.00 98.12 84 GLU A CA 1
ATOM 614 C C . GLU A 1 84 ? -0.066 1.885 -9.331 1.00 98.12 84 GLU A C 1
ATOM 616 O O . GLU A 1 84 ? 0.345 1.288 -10.312 1.00 98.12 84 GLU A O 1
ATOM 621 N N . ARG A 1 85 ? -0.574 3.121 -9.433 1.00 97.81 85 ARG A N 1
ATOM 622 C CA . ARG A 1 85 ? -0.604 3.891 -10.693 1.00 97.81 85 ARG A CA 1
ATOM 623 C C . ARG A 1 85 ? 0.664 4.715 -10.937 1.00 97.81 85 ARG A C 1
ATOM 625 O O . ARG A 1 85 ? 0.682 5.549 -11.839 1.00 97.81 85 ARG A O 1
ATOM 632 N N . GLY A 1 86 ? 1.667 4.601 -10.069 1.00 96.00 86 GLY A N 1
ATOM 633 C CA . GLY A 1 86 ? 2.915 5.358 -10.151 1.00 96.00 86 GLY A CA 1
ATOM 634 C C . GLY A 1 86 ? 2.787 6.862 -9.877 1.00 96.00 86 GLY A C 1
ATOM 635 O O . GLY A 1 86 ? 3.765 7.588 -10.076 1.00 96.00 86 GLY A O 1
ATOM 636 N N . ARG A 1 87 ? 1.623 7.344 -9.404 1.00 96.50 87 ARG A N 1
ATOM 637 C CA . ARG A 1 87 ? 1.394 8.761 -9.048 1.00 96.50 87 ARG A CA 1
ATOM 638 C C . ARG A 1 87 ? 2.076 9.147 -7.737 1.00 96.50 87 ARG A C 1
ATOM 640 O O . ARG A 1 87 ? 2.425 10.307 -7.551 1.00 96.50 87 ARG A O 1
ATOM 647 N N . ARG A 1 88 ? 2.287 8.179 -6.839 1.00 95.62 88 ARG A N 1
ATOM 648 C CA . ARG A 1 88 ? 3.098 8.338 -5.625 1.00 95.62 88 ARG A CA 1
ATOM 649 C C . ARG A 1 88 ? 4.251 7.344 -5.619 1.00 95.62 88 ARG A C 1
ATOM 651 O O . ARG A 1 88 ? 4.029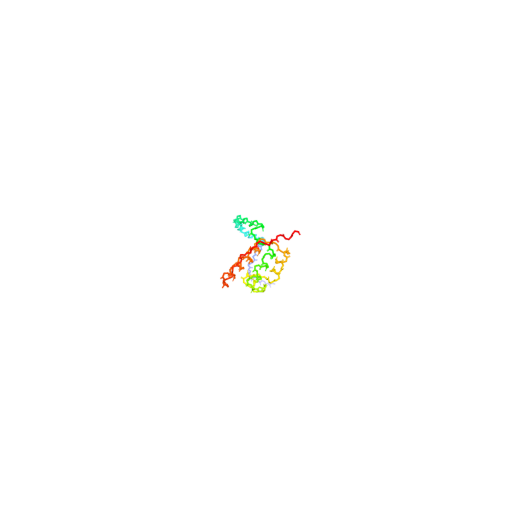 6.139 -5.626 1.00 95.62 88 ARG A O 1
ATOM 658 N N . ARG A 1 89 ? 5.482 7.860 -5.556 1.00 93.69 89 ARG A N 1
ATOM 659 C CA . ARG A 1 89 ? 6.722 7.067 -5.678 1.00 93.69 89 ARG A CA 1
ATOM 660 C C . ARG A 1 89 ? 7.578 7.027 -4.410 1.00 93.69 89 ARG A C 1
ATOM 662 O O . ARG A 1 89 ? 8.698 6.533 -4.445 1.00 93.69 89 ARG A O 1
ATOM 669 N N . HIS A 1 90 ? 7.053 7.498 -3.280 1.00 95.19 90 HIS A N 1
ATOM 670 C CA . HIS A 1 90 ? 7.802 7.569 -2.025 1.00 95.19 90 HIS A CA 1
ATOM 671 C C . HIS A 1 90 ? 8.325 6.187 -1.590 1.00 95.19 90 HIS A C 1
ATOM 673 O O . HIS A 1 90 ? 7.531 5.267 -1.364 1.00 95.19 90 HIS A O 1
ATOM 679 N N . VAL A 1 91 ? 9.651 6.051 -1.461 1.00 95.12 91 VAL A N 1
ATOM 680 C CA .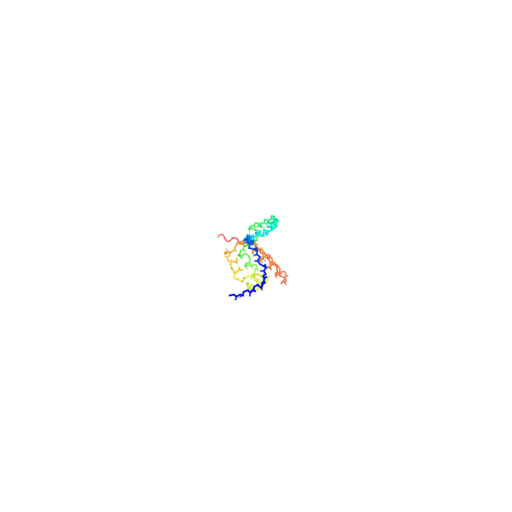 VAL A 1 91 ? 10.336 4.759 -1.273 1.00 95.12 91 VAL A CA 1
ATOM 681 C C . VAL A 1 91 ? 9.825 3.983 -0.060 1.00 95.12 91 VAL A C 1
ATOM 683 O O . VAL A 1 91 ? 9.498 2.808 -0.180 1.00 95.12 91 VAL A O 1
ATOM 686 N N . LEU A 1 92 ? 9.626 4.646 1.086 1.00 95.56 92 LEU A N 1
ATOM 687 C CA . LEU A 1 92 ? 9.163 3.972 2.306 1.00 95.56 92 LEU A CA 1
ATOM 688 C C . LEU A 1 92 ? 7.738 3.425 2.166 1.00 95.56 92 LEU A C 1
ATOM 690 O O . LEU A 1 92 ? 7.406 2.396 2.743 1.00 95.56 92 LEU A O 1
ATOM 694 N N . THR A 1 93 ? 6.887 4.101 1.390 1.00 96.62 93 THR A N 1
ATOM 695 C CA . THR A 1 93 ? 5.507 3.650 1.172 1.00 96.62 93 THR A CA 1
ATOM 696 C C . THR A 1 93 ? 5.489 2.427 0.264 1.00 96.62 93 THR A C 1
ATOM 69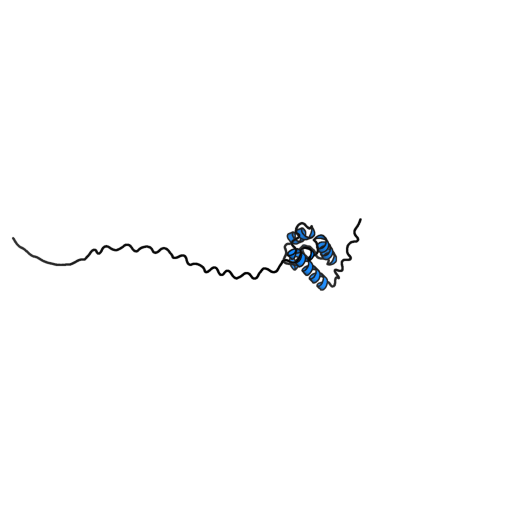8 O O . THR A 1 93 ? 4.782 1.466 0.551 1.00 96.62 93 THR A O 1
ATOM 701 N N . ARG A 1 94 ? 6.302 2.438 -0.799 1.00 97.44 94 ARG A N 1
ATOM 702 C CA . ARG A 1 94 ? 6.459 1.292 -1.702 1.00 97.44 94 ARG A CA 1
ATOM 703 C C . ARG A 1 94 ? 7.071 0.093 -0.978 1.00 97.44 94 ARG A C 1
ATOM 705 O O . ARG A 1 94 ? 6.525 -1.001 -1.072 1.00 97.44 94 ARG A O 1
ATOM 712 N N . ALA A 1 95 ? 8.114 0.318 -0.178 1.00 96.38 95 ALA A N 1
ATOM 713 C CA . ALA A 1 95 ? 8.740 -0.710 0.650 1.00 96.38 95 ALA A CA 1
ATOM 714 C C . ALA A 1 95 ? 7.742 -1.337 1.636 1.00 96.38 95 ALA A C 1
ATOM 716 O O . ALA A 1 95 ? 7.659 -2.557 1.736 1.00 96.38 95 ALA A O 1
ATOM 717 N N . ARG A 1 96 ? 6.913 -0.519 2.300 1.00 97.56 96 ARG A N 1
ATOM 718 C CA . ARG A 1 96 ? 5.873 -1.017 3.211 1.00 97.56 96 ARG A CA 1
ATOM 719 C C . ARG A 1 96 ? 4.847 -1.901 2.506 1.00 97.56 96 ARG A C 1
ATOM 721 O O . ARG A 1 96 ? 4.422 -2.916 3.056 1.00 97.56 96 ARG A O 1
ATOM 728 N N . ILE A 1 97 ? 4.427 -1.514 1.301 1.00 98.06 97 ILE A N 1
ATOM 729 C CA . ILE A 1 97 ? 3.494 -2.313 0.500 1.00 98.06 97 ILE A CA 1
ATOM 730 C C . ILE A 1 97 ? 4.151 -3.633 0.076 1.00 98.06 97 ILE A C 1
ATOM 732 O O . ILE A 1 97 ? 3.514 -4.675 0.215 1.00 98.06 97 ILE A O 1
ATOM 736 N N . ALA A 1 98 ? 5.410 -3.600 -0.374 1.00 97.31 98 ALA A N 1
ATOM 737 C CA . ALA A 1 98 ? 6.171 -4.795 -0.745 1.00 97.31 98 ALA A CA 1
ATOM 738 C C . ALA A 1 98 ? 6.271 -5.792 0.421 1.00 97.31 98 ALA A C 1
ATOM 740 O O . ALA A 1 98 ? 5.819 -6.924 0.290 1.00 97.31 98 ALA A O 1
ATOM 741 N N . GLU A 1 99 ? 6.732 -5.338 1.590 1.00 97.12 99 GLU A N 1
ATOM 742 C CA . GLU A 1 99 ? 6.842 -6.154 2.811 1.00 97.12 99 GLU A CA 1
ATOM 743 C C . GLU A 1 99 ? 5.495 -6.789 3.206 1.00 97.12 99 GLU A C 1
ATOM 745 O O . GLU A 1 99 ? 5.410 -7.960 3.594 1.00 97.12 99 GLU A O 1
ATOM 750 N N . THR A 1 100 ? 4.410 -6.017 3.083 1.00 98.12 100 THR A N 1
ATOM 751 C CA . THR A 1 100 ? 3.060 -6.503 3.388 1.00 98.12 100 THR A CA 1
ATOM 752 C C . THR A 1 100 ? 2.629 -7.586 2.399 1.00 98.12 100 THR A C 1
ATOM 754 O O . THR A 1 100 ? 2.037 -8.585 2.807 1.00 98.12 100 THR A O 1
ATOM 757 N N . LEU A 1 101 ? 2.925 -7.414 1.108 1.00 97.81 101 LEU A N 1
ATOM 758 C CA . LEU A 1 101 ? 2.627 -8.410 0.079 1.00 97.81 101 LEU A CA 1
ATOM 759 C C . LEU A 1 101 ? 3.424 -9.693 0.290 1.00 97.81 101 LEU A C 1
ATOM 761 O O . LEU A 1 101 ? 2.823 -10.761 0.236 1.00 97.81 101 LEU A O 1
ATOM 765 N N . ASP A 1 102 ? 4.712 -9.595 0.613 1.00 96.62 102 ASP A N 1
ATOM 766 C CA . ASP A 1 102 ? 5.556 -10.755 0.913 1.00 96.62 102 ASP A CA 1
ATOM 767 C C . ASP A 1 102 ? 5.007 -11.525 2.128 1.00 96.62 102 ASP A C 1
ATOM 769 O O . ASP A 1 102 ? 4.856 -12.748 2.097 1.00 96.62 102 ASP A O 1
ATOM 773 N N . SER A 1 103 ? 4.576 -10.800 3.166 1.00 97.19 103 SER A N 1
ATOM 774 C CA . SER A 1 103 ? 3.932 -11.385 4.348 1.00 97.19 103 SER A CA 1
ATOM 775 C C . SER A 1 103 ? 2.596 -12.071 4.030 1.00 97.19 103 SER A C 1
ATOM 777 O O . SER A 1 103 ? 2.282 -13.121 4.594 1.00 97.19 103 SER A O 1
ATOM 779 N N . LEU A 1 104 ? 1.771 -11.484 3.155 1.00 96.75 104 LEU A N 1
ATOM 780 C CA . LEU A 1 104 ? 0.489 -12.066 2.737 1.00 96.75 104 LEU A CA 1
ATOM 781 C C . LEU A 1 104 ? 0.690 -13.274 1.816 1.00 96.75 104 LEU A C 1
ATOM 783 O O . LEU A 1 104 ? -0.041 -14.255 1.939 1.00 96.75 104 LEU A O 1
ATOM 787 N N . ALA A 1 105 ? 1.687 -13.220 0.934 1.00 95.56 105 ALA A N 1
ATOM 788 C CA . ALA A 1 105 ? 2.074 -14.317 0.061 1.00 95.56 105 ALA A CA 1
ATOM 789 C C . ALA A 1 105 ? 2.543 -15.524 0.878 1.00 95.56 105 ALA A C 1
ATOM 791 O O . ALA A 1 105 ? 2.016 -16.621 0.693 1.00 95.56 105 ALA A O 1
ATOM 792 N N . ALA A 1 106 ? 3.422 -15.303 1.862 1.00 94.44 106 ALA A N 1
ATOM 793 C CA . ALA A 1 106 ? 3.880 -16.338 2.785 1.00 94.44 106 ALA A CA 1
ATOM 794 C C . ALA A 1 106 ? 2.713 -16.987 3.548 1.00 94.44 106 ALA A C 1
ATOM 796 O O . ALA A 1 106 ? 2.616 -18.210 3.607 1.00 94.44 106 ALA A O 1
ATOM 797 N N . LYS A 1 107 ? 1.771 -16.183 4.062 1.00 95.56 107 LYS A N 1
ATOM 798 C CA . LYS A 1 107 ? 0.565 -16.689 4.747 1.00 95.56 107 LYS A CA 1
ATOM 799 C C . LYS A 1 107 ? -0.344 -17.525 3.843 1.00 95.56 107 LYS A C 1
ATOM 801 O O . LYS A 1 107 ? -1.029 -18.412 4.340 1.00 95.56 107 LYS A O 1
ATOM 806 N N . LYS A 1 108 ? -0.380 -17.228 2.541 1.00 94.62 108 LYS A N 1
ATOM 807 C CA . LYS A 1 108 ? -1.184 -17.957 1.549 1.00 94.62 108 LYS A CA 1
ATOM 808 C C . LYS A 1 108 ? -0.426 -19.100 0.861 1.00 94.62 108 LYS A C 1
ATOM 810 O O . LYS A 1 108 ? -1.036 -19.816 0.075 1.00 94.62 108 LYS A O 1
ATOM 815 N N . GLY A 1 109 ? 0.874 -19.264 1.119 1.00 92.81 109 GLY A N 1
ATOM 816 C CA . GLY A 1 109 ? 1.719 -20.237 0.420 1.00 92.81 109 GLY A CA 1
ATOM 817 C C . GLY A 1 109 ? 1.942 -19.916 -1.064 1.00 92.81 109 GLY A C 1
ATOM 818 O O . GLY A 1 109 ? 2.144 -20.828 -1.859 1.00 92.81 109 GLY A O 1
ATOM 819 N N . VAL A 1 110 ? 1.875 -18.638 -1.455 1.00 92.06 110 VAL A N 1
ATOM 820 C CA . VAL A 1 110 ? 2.066 -18.187 -2.845 1.00 92.06 110 VAL A CA 1
ATOM 821 C C . VAL A 1 110 ? 3.500 -17.694 -3.031 1.00 92.06 110 VAL A C 1
ATOM 823 O O . VAL A 1 110 ? 3.974 -16.868 -2.253 1.00 92.06 110 VAL A O 1
ATOM 826 N N . SER A 1 111 ? 4.193 -18.151 -4.077 1.00 85.06 111 SER A N 1
ATOM 827 C CA . SER A 1 111 ? 5.515 -17.627 -4.439 1.00 85.06 111 SER A CA 1
ATOM 828 C C . SER A 1 111 ? 5.387 -16.387 -5.325 1.00 85.06 111 SER A C 1
ATOM 830 O O . SER A 1 111 ? 4.853 -16.463 -6.429 1.00 85.06 111 SER A O 1
ATOM 832 N N . LEU A 1 112 ? 5.937 -15.259 -4.878 1.00 80.38 112 LEU A N 1
ATOM 833 C CA . LEU A 1 112 ? 5.993 -13.998 -5.628 1.00 80.38 112 LEU A CA 1
ATOM 834 C C . LEU A 1 112 ? 7.179 -13.925 -6.608 1.00 80.38 112 LEU A C 1
ATOM 836 O O . LEU A 1 112 ? 7.649 -12.831 -6.901 1.00 80.38 112 LEU A O 1
ATOM 840 N N . ALA A 1 113 ? 7.694 -15.058 -7.096 1.00 71.00 113 ALA A N 1
ATOM 841 C CA . ALA A 1 113 ? 8.767 -15.064 -8.087 1.00 71.00 113 ALA A CA 1
ATOM 842 C C . ALA A 1 113 ? 8.245 -14.441 -9.389 1.00 71.00 113 ALA A C 1
ATOM 844 O O . ALA A 1 113 ? 7.576 -15.096 -10.184 1.00 71.00 113 ALA A O 1
ATOM 845 N N . ILE A 1 114 ? 8.485 -13.145 -9.567 1.00 62.06 114 ILE A N 1
ATOM 846 C CA . ILE A 1 114 ? 8.145 -12.448 -10.799 1.00 62.06 114 ILE A CA 1
ATOM 847 C C . ILE A 1 114 ? 9.320 -12.675 -11.739 1.00 62.06 114 ILE A C 1
ATOM 849 O O . ILE A 1 114 ? 10.391 -12.103 -11.543 1.00 62.06 114 ILE A O 1
ATOM 853 N N . GLU A 1 115 ? 9.135 -13.520 -12.750 1.00 49.69 115 GLU A N 1
ATOM 854 C CA . GLU A 1 115 ? 9.979 -13.435 -13.936 1.00 49.69 115 GLU A CA 1
ATOM 855 C C . GLU A 1 115 ? 9.810 -12.024 -14.507 1.00 49.69 115 GLU A C 1
ATOM 857 O O . GLU A 1 115 ? 8.686 -11.562 -14.726 1.00 49.69 115 GLU A O 1
ATOM 862 N N . ALA A 1 116 ? 10.922 -11.302 -14.662 1.00 48.72 116 ALA A N 1
ATOM 863 C CA . ALA A 1 116 ? 10.919 -9.964 -15.236 1.00 48.72 116 ALA A CA 1
ATOM 864 C C . ALA A 1 116 ? 10.107 -9.973 -16.544 1.00 48.72 116 ALA A C 1
ATOM 866 O O . ALA A 1 116 ? 10.262 -10.907 -17.337 1.00 48.72 116 ALA A O 1
ATOM 867 N N . PRO A 1 117 ? 9.237 -8.977 -16.795 1.00 44.25 117 PRO A N 1
ATOM 868 C CA . PRO A 1 117 ? 8.507 -8.951 -18.047 1.00 44.25 117 PRO A CA 1
ATOM 869 C C . PRO A 1 117 ? 9.524 -8.889 -19.187 1.00 44.25 117 PRO A C 1
ATOM 871 O O . PRO A 1 117 ? 10.384 -8.005 -19.209 1.00 44.25 117 PRO A O 1
ATOM 874 N N . ALA A 1 118 ? 9.425 -9.841 -20.118 1.00 46.16 118 ALA A N 1
ATOM 875 C CA . ALA A 1 118 ? 10.087 -9.750 -21.405 1.00 46.16 118 ALA A CA 1
ATOM 876 C C . ALA A 1 118 ? 9.759 -8.371 -21.983 1.00 46.16 118 ALA A C 1
ATOM 878 O O . ALA A 1 118 ? 8.593 -8.050 -22.220 1.00 46.16 118 ALA A O 1
ATOM 879 N N . VAL A 1 119 ? 10.789 -7.536 -22.110 1.00 42.97 119 VAL A N 1
ATOM 880 C CA . VAL A 1 119 ? 10.716 -6.210 -22.715 1.00 42.97 119 VAL A CA 1
ATOM 881 C C . VAL A 1 119 ? 10.090 -6.387 -24.096 1.00 42.97 119 VAL A C 1
ATOM 883 O O . VAL A 1 119 ? 10.708 -6.962 -24.990 1.00 42.97 119 VAL A O 1
ATOM 886 N N . ALA A 1 120 ? 8.837 -5.960 -24.251 1.00 47.16 120 ALA A N 1
ATOM 887 C CA . ALA A 1 120 ? 8.241 -5.816 -25.566 1.00 47.16 120 ALA A CA 1
ATOM 888 C C . ALA A 1 120 ? 8.887 -4.583 -26.210 1.00 47.16 120 ALA A C 1
ATOM 890 O O . ALA A 1 120 ? 8.798 -3.482 -25.665 1.00 47.16 120 ALA A O 1
ATOM 891 N N . VAL A 1 121 ? 9.606 -4.869 -27.296 1.00 39.66 121 VAL A N 1
ATOM 892 C CA . VAL A 1 121 ? 10.370 -3.983 -28.189 1.00 39.66 121 VAL A CA 1
ATOM 893 C C . VAL A 1 121 ? 9.584 -2.748 -28.613 1.00 39.66 121 VAL A C 1
ATOM 895 O O . VAL A 1 121 ? 8.381 -2.901 -28.927 1.00 39.66 121 VAL A O 1
#

Solvent-accessible surface area (backbone atoms only — not comparable to full-atom values): 7988 Å² total; per-residue (Å²): 137,86,88,82,88,86,80,88,81,92,81,80,86,82,72,83,79,75,78,79,78,80,76,72,81,74,78,79,74,74,75,78,78,72,68,78,71,69,80,73,75,78,76,73,60,67,82,78,24,69,55,22,61,56,51,45,51,49,36,57,76,60,68,54,53,63,60,56,52,12,65,73,56,76,49,53,46,66,57,50,55,34,24,38,68,56,76,46,75,56,35,70,60,37,38,46,50,49,56,42,49,54,55,51,16,60,75,69,73,48,82,80,80,71,74,75,77,79,80,80,128

Radius of gyration: 39.11 Å; Cα contacts (8 Å, |Δi|>4): 88; chains: 1; bounding box: 40×103×110 Å

Nearest PDB structures (foldseek):
  6jq1-assembly1_A  TM=6.453E-01  e=9.691E-03  Deinococcus geothermalis DSM 11300
  7o81-assembly1_AU  TM=8.394E-01  e=9.171E-02  Oryctolagus cuniculus
  5j9i-assembly1_B  TM=7.054E-01  e=6.432E-02  Vibrio cholerae
  6zvh-assembly1_i  TM=6.891E-01  e=1.095E-01  Homo sapiens
  2ox6-assembly2_C  TM=7.025E-01  e=8.645E-02  Shewanella oneidensis MR-1

Foldseek 3Di:
DDDDDDDDDDDDDPDPPDDPDPPDPDPPPPPPPPVVPDPPPDDDPLVPFDALCLLVVLCVQLVDDLCVLCVQLVHDSVVNVCRNVRVDSRRVVRVSSVVSSVVSCVVVVHDSPDDPPDPDD